Protein AF-A0A401UPY8-F1 (afdb_monomer)

Radius of gyration: 24.25 Å; Cα contacts (8 Å, |Δi|>4): 43; chains: 1; bounding box: 41×22×74 Å

Organism: NCBI:txid360422

Secondary structure (DSSP, 8-state):
-HHHHHHHHHHHHHHHH--HHHHHHHHTS-HHHHHHHHSSHHHHHHHHHHHHHHHHHHHHHHHHHHHHHHHHHHHHHHHHHHTTSS--

pLDDT: mean 92.25, std 11.99, range [42.41, 98.44]

Structure (mmCIF, N/CA/C/O backbone):
data_AF-A0A401UPY8-F1
#
_entry.id   AF-A0A401UPY8-F1
#
loop_
_atom_site.group_PDB
_atom_site.id
_atom_site.type_symbol
_atom_site.label_atom_id
_atom_site.label_alt_id
_atom_site.label_comp_id
_atom_site.label_asym_id
_atom_site.label_entity_id
_atom_site.label_seq_id
_atom_site.pdbx_PDB_ins_code
_atom_site.Cartn_x
_atom_site.Cartn_y
_atom_site.Cartn_z
_atom_site.occupancy
_atom_site.B_iso_or_equiv
_atom_site.auth_seq_id
_atom_site.auth_comp_id
_atom_site.auth_asym_id
_atom_site.auth_atom_id
_atom_site.pdbx_PDB_model_num
ATOM 1 N N . MET A 1 1 ? -5.950 -12.513 3.630 1.00 83.12 1 MET A N 1
ATOM 2 C CA . MET A 1 1 ? -4.748 -12.265 4.476 1.00 83.12 1 MET A CA 1
ATOM 3 C C . MET A 1 1 ? -4.702 -10.795 4.907 1.00 83.12 1 MET A C 1
ATOM 5 O O . MET A 1 1 ? -5.383 -9.987 4.288 1.00 83.12 1 MET A O 1
ATOM 9 N N . ILE A 1 2 ? -3.924 -10.435 5.944 1.00 95.38 2 ILE A N 1
ATOM 10 C CA . ILE A 1 2 ? -3.893 -9.074 6.540 1.00 95.38 2 ILE A CA 1
ATOM 11 C C . ILE A 1 2 ? -3.604 -7.981 5.511 1.00 95.38 2 ILE A C 1
ATOM 13 O O . ILE A 1 2 ? -4.289 -6.966 5.506 1.00 95.38 2 ILE A O 1
ATOM 17 N N . ILE A 1 3 ? -2.615 -8.205 4.643 1.00 97.19 3 ILE A N 1
ATOM 18 C CA . ILE A 1 3 ? -2.187 -7.249 3.611 1.00 97.19 3 ILE A CA 1
ATOM 19 C C . ILE A 1 3 ? -3.359 -6.884 2.700 1.00 97.19 3 ILE A C 1
ATOM 21 O O . ILE A 1 3 ? -3.680 -5.716 2.539 1.00 97.19 3 ILE A O 1
ATOM 25 N N . ASP A 1 4 ? -4.041 -7.892 2.173 1.00 97.69 4 ASP A N 1
ATOM 26 C CA . ASP A 1 4 ? -5.163 -7.748 1.248 1.00 97.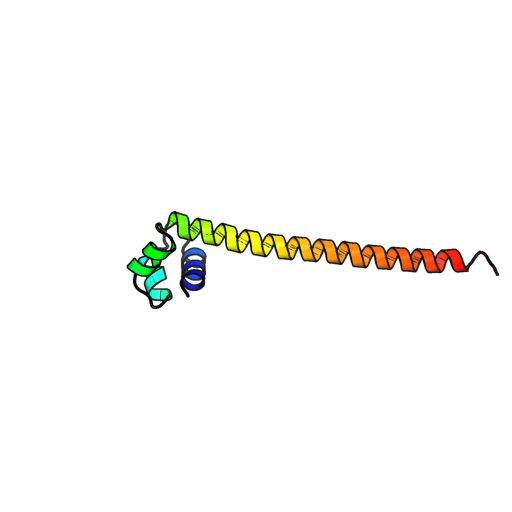69 4 ASP A CA 1
ATOM 27 C C . ASP A 1 4 ? -6.382 -7.055 1.897 1.00 97.69 4 ASP A C 1
ATOM 29 O O . ASP A 1 4 ? -6.960 -6.117 1.344 1.00 97.69 4 ASP A O 1
ATOM 33 N N . ALA A 1 5 ? -6.717 -7.429 3.138 1.00 97.88 5 ALA A N 1
ATOM 34 C CA . A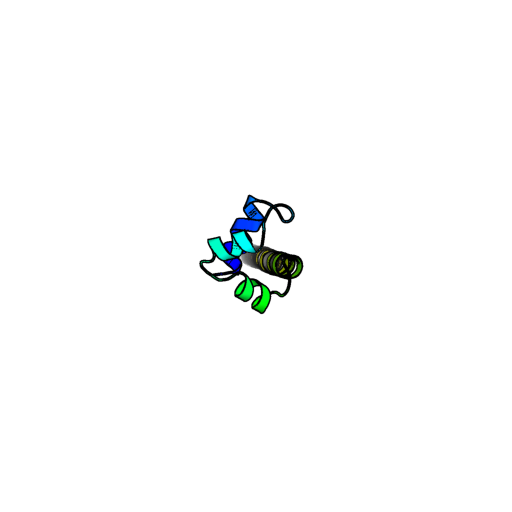LA A 1 5 ? -7.755 -6.751 3.917 1.00 97.88 5 ALA A CA 1
ATOM 35 C C . ALA A 1 5 ? -7.396 -5.284 4.208 1.00 97.88 5 ALA A C 1
ATOM 37 O O . ALA A 1 5 ? -8.246 -4.393 4.120 1.00 97.88 5 ALA A O 1
ATOM 38 N N . ALA A 1 6 ? -6.130 -5.018 4.529 1.00 98.12 6 ALA A N 1
ATOM 39 C CA . ALA A 1 6 ? -5.634 -3.681 4.801 1.00 98.12 6 ALA A CA 1
ATOM 40 C C . ALA A 1 6 ? -5.608 -2.813 3.537 1.00 98.12 6 ALA A C 1
ATOM 42 O O . ALA A 1 6 ? -6.076 -1.679 3.597 1.00 98.12 6 ALA A O 1
ATOM 43 N N . LEU A 1 7 ? -5.163 -3.345 2.394 1.00 97.75 7 LEU A N 1
ATOM 44 C CA . LEU A 1 7 ? -5.199 -2.662 1.097 1.00 97.75 7 LEU A CA 1
ATOM 45 C C . LEU A 1 7 ? -6.618 -2.240 0.732 1.00 97.75 7 LEU A C 1
ATOM 47 O O . LEU A 1 7 ? -6.843 -1.063 0.458 1.00 97.75 7 LEU A O 1
ATOM 51 N N . ARG A 1 8 ? -7.594 -3.155 0.813 1.00 97.12 8 ARG A N 1
ATOM 52 C CA . ARG A 1 8 ? -9.002 -2.817 0.552 1.00 97.12 8 ARG A CA 1
ATOM 53 C C . ARG A 1 8 ? -9.528 -1.754 1.508 1.00 97.12 8 ARG A C 1
ATOM 55 O O . ARG A 1 8 ? -10.134 -0.778 1.075 1.00 97.12 8 ARG A O 1
ATOM 62 N N . THR A 1 9 ? -9.277 -1.914 2.806 1.00 97.94 9 THR A N 1
ATOM 63 C CA . THR A 1 9 ? -9.815 -0.998 3.822 1.00 97.94 9 THR A CA 1
ATOM 64 C C . THR A 1 9 ? -9.204 0.399 3.704 1.00 97.94 9 THR A C 1
ATOM 66 O O . THR A 1 9 ? -9.933 1.391 3.757 1.00 97.94 9 THR A O 1
ATOM 69 N N . PHE A 1 10 ? -7.882 0.497 3.537 1.00 98.06 10 PHE A N 1
ATOM 70 C CA . PHE A 1 10 ? -7.196 1.774 3.349 1.00 98.06 10 PHE A CA 1
ATOM 71 C C . PHE A 1 10 ? -7.500 2.403 1.992 1.00 98.06 10 PHE A C 1
ATOM 73 O O . PHE A 1 10 ? -7.681 3.615 1.942 1.00 98.06 10 PHE A O 1
ATOM 80 N N . GLY A 1 11 ? -7.593 1.611 0.922 1.00 96.75 11 GLY A N 1
ATOM 81 C CA . GLY A 1 11 ? -7.934 2.096 -0.414 1.00 96.75 11 GLY A CA 1
ATOM 82 C C . GLY A 1 11 ? -9.346 2.676 -0.484 1.00 96.75 11 GLY A C 1
ATOM 83 O O . GLY A 1 11 ? -9.538 3.747 -1.047 1.00 96.75 11 GLY A O 1
ATOM 84 N N . ALA A 1 12 ? -10.323 2.028 0.159 1.00 97.06 12 ALA A N 1
ATOM 85 C CA . ALA A 1 12 ? -11.708 2.496 0.160 1.00 97.06 12 ALA A CA 1
ATOM 86 C C . ALA A 1 12 ? -11.944 3.707 1.081 1.00 97.06 12 ALA A C 1
ATOM 88 O O . ALA A 1 12 ? -12.728 4.594 0.755 1.00 97.06 12 ALA A O 1
ATOM 89 N N . ASN A 1 13 ? -11.282 3.753 2.243 1.00 95.94 13 ASN A N 1
ATOM 90 C CA . ASN A 1 13 ? -11.618 4.716 3.301 1.00 95.94 13 ASN A CA 1
ATOM 91 C C . ASN A 1 13 ? -10.541 5.790 3.540 1.00 95.94 13 ASN A C 1
ATOM 93 O O . ASN A 1 13 ? -10.774 6.768 4.257 1.00 95.94 13 ASN A O 1
ATOM 97 N N . GLY A 1 14 ? -9.347 5.617 2.975 1.00 95.56 14 GLY A N 1
ATOM 98 C CA . GLY A 1 14 ? -8.165 6.413 3.285 1.00 95.56 14 GLY A CA 1
ATOM 99 C C . GLY A 1 14 ? -7.598 6.141 4.685 1.00 95.56 14 GLY A C 1
ATOM 100 O O . GLY A 1 14 ? -8.235 5.544 5.560 1.00 95.56 14 GLY A O 1
ATOM 101 N N . TYR A 1 15 ? -6.379 6.633 4.934 1.00 97.25 15 TYR A N 1
ATOM 102 C CA . TYR A 1 15 ? -5.668 6.392 6.195 1.00 97.25 15 TYR A CA 1
ATOM 103 C C . TYR A 1 15 ? -6.444 6.860 7.428 1.00 97.25 15 TYR A C 1
ATOM 105 O O . TYR A 1 15 ? -6.465 6.158 8.433 1.00 97.25 15 TYR A O 1
ATOM 113 N N . LYS A 1 16 ? -7.084 8.036 7.393 1.00 97.44 16 LYS A N 1
ATOM 114 C CA . LYS A 1 16 ? -7.746 8.599 8.582 1.00 97.44 16 LYS A CA 1
ATOM 115 C C . LYS A 1 16 ? -8.948 7.761 9.032 1.00 97.44 16 LYS A C 1
ATOM 117 O O . LYS A 1 16 ? -9.042 7.482 10.223 1.00 97.44 16 LYS A O 1
ATOM 122 N N . LYS A 1 17 ? -9.811 7.333 8.101 1.00 97.44 17 LYS A N 1
ATOM 123 C CA . LYS A 1 17 ? -11.082 6.660 8.424 1.00 97.44 17 LYS A CA 1
ATOM 124 C C . LYS A 1 17 ? -10.958 5.146 8.611 1.00 97.44 17 LYS A C 1
ATOM 126 O O . LYS A 1 17 ? -11.713 4.595 9.397 1.00 97.44 17 LYS A O 1
ATOM 131 N N . ALA A 1 18 ? -10.008 4.481 7.953 1.00 97.31 18 ALA A N 1
ATOM 132 C CA . ALA A 1 18 ? -9.783 3.046 8.152 1.00 97.31 18 ALA A CA 1
ATOM 133 C C . ALA A 1 18 ? -9.377 2.736 9.603 1.00 97.31 18 ALA A C 1
ATOM 135 O O . ALA A 1 18 ? -8.543 3.446 10.164 1.00 97.31 18 ALA A O 1
ATOM 136 N N . SER A 1 19 ? -9.869 1.662 10.220 1.00 97.56 19 SER A N 1
ATOM 137 C CA . SER A 1 19 ? -9.382 1.221 11.533 1.00 97.56 19 SER A CA 1
ATOM 138 C C . SER A 1 19 ? -8.723 -0.158 11.474 1.00 97.56 19 SER A C 1
ATOM 140 O O . SER A 1 19 ? -9.023 -0.980 10.615 1.00 97.56 19 SER A O 1
ATOM 142 N N . ILE A 1 20 ? -7.832 -0.446 12.432 1.00 98.00 20 ILE A N 1
ATOM 143 C CA . ILE A 1 20 ? -7.281 -1.804 12.601 1.00 98.00 20 ILE A CA 1
ATOM 144 C C . ILE A 1 20 ? -8.395 -2.820 12.900 1.00 98.00 20 ILE A C 1
ATOM 146 O O . ILE A 1 20 ? -8.249 -3.996 12.587 1.00 98.00 20 ILE A O 1
ATOM 150 N N . SER A 1 21 ? -9.509 -2.370 13.487 1.00 97.88 21 SER A N 1
ATOM 151 C CA . SER A 1 21 ? -10.666 -3.227 13.741 1.00 97.88 21 SER A CA 1
ATOM 152 C C . SER A 1 21 ? -11.317 -3.673 12.436 1.00 97.88 21 SER A C 1
ATOM 154 O O . SER A 1 21 ? -11.522 -4.866 12.245 1.00 97.88 21 SER A O 1
ATOM 156 N N . ASP A 1 22 ? -11.560 -2.737 11.516 1.00 96.94 22 ASP A N 1
ATOM 157 C CA . ASP A 1 22 ? -12.173 -3.035 10.215 1.00 96.94 22 ASP A CA 1
ATOM 158 C C . ASP A 1 22 ? -11.285 -3.977 9.400 1.00 96.94 22 ASP A C 1
ATOM 160 O O . ASP A 1 22 ? -11.769 -4.939 8.813 1.00 96.94 22 ASP A O 1
ATOM 164 N N . ILE A 1 23 ? -9.966 -3.755 9.441 1.00 98.12 23 ILE A N 1
ATOM 165 C CA . ILE A 1 23 ? -8.974 -4.616 8.784 1.00 98.12 23 ILE A CA 1
ATOM 166 C C . ILE A 1 23 ? -9.002 -6.033 9.365 1.00 98.12 23 ILE A C 1
ATOM 168 O O . ILE A 1 23 ? -8.935 -7.006 8.617 1.00 98.12 23 ILE A O 1
ATOM 172 N N . ALA A 1 24 ? -9.094 -6.161 10.690 1.00 97.75 24 ALA A N 1
ATOM 173 C CA . ALA A 1 24 ? -9.143 -7.458 11.350 1.00 97.75 24 ALA A CA 1
ATOM 174 C C . ALA A 1 24 ? -10.419 -8.229 10.972 1.00 97.75 24 ALA A C 1
ATOM 176 O O . ALA A 1 24 ? -10.336 -9.397 10.593 1.00 97.75 24 ALA A O 1
ATOM 177 N N . VAL A 1 25 ? -11.573 -7.548 10.977 1.00 97.31 25 VAL A N 1
ATOM 178 C CA . VAL A 1 25 ? -12.864 -8.107 10.544 1.00 97.31 25 VAL A CA 1
ATOM 179 C C . VAL A 1 25 ? -12.806 -8.537 9.077 1.00 97.31 25 VAL A C 1
ATOM 181 O O . VAL A 1 25 ? -13.098 -9.689 8.769 1.00 97.31 25 VAL A O 1
ATOM 184 N N . ALA A 1 26 ? -12.351 -7.659 8.180 1.00 96.38 26 ALA A N 1
ATOM 185 C CA . ALA A 1 26 ? -12.216 -7.959 6.754 1.00 96.38 26 ALA A CA 1
ATOM 186 C C . ALA A 1 26 ? -11.206 -9.086 6.468 1.00 96.38 26 ALA A C 1
ATOM 188 O O . ALA A 1 26 ? -11.301 -9.770 5.451 1.00 96.38 26 ALA A O 1
ATOM 189 N N . GLY A 1 27 ? -10.221 -9.267 7.349 1.00 96.00 27 GLY A N 1
ATOM 190 C CA . GLY A 1 27 ? -9.212 -10.316 7.259 1.00 96.00 27 GLY A CA 1
ATOM 191 C C . GLY A 1 27 ? -9.600 -11.637 7.922 1.00 96.00 27 GLY A C 1
ATOM 192 O O . GLY A 1 27 ? -8.838 -12.591 7.776 1.00 96.00 27 GLY A O 1
ATOM 193 N N . GLY A 1 28 ? -10.724 -11.700 8.647 1.00 97.06 28 GLY A N 1
ATOM 194 C CA . GLY A 1 28 ? -11.132 -12.882 9.413 1.00 97.06 28 GLY A CA 1
ATOM 195 C C . GLY A 1 28 ? -10.172 -13.231 10.556 1.00 97.06 28 GLY A C 1
ATOM 196 O O . GLY A 1 28 ? -9.965 -14.405 10.850 1.00 97.06 28 GLY A O 1
ATOM 197 N N . ILE A 1 29 ? -9.541 -12.229 11.175 1.00 96.31 29 ILE A N 1
ATOM 198 C CA . ILE A 1 29 ? -8.529 -12.412 12.225 1.00 96.31 29 ILE A CA 1
ATOM 199 C C . ILE A 1 29 ? -8.791 -11.505 13.431 1.00 96.31 29 ILE A C 1
ATOM 201 O O . ILE A 1 29 ? -9.607 -10.587 13.387 1.00 96.31 29 ILE A O 1
ATOM 205 N N . SER A 1 30 ? -8.051 -11.718 14.520 1.00 97.69 30 SER A N 1
ATOM 206 C CA . SER A 1 30 ? -8.131 -10.839 15.685 1.00 97.69 30 SER A CA 1
ATOM 207 C C . SER A 1 30 ? -7.341 -9.539 15.491 1.00 97.69 30 SER A C 1
ATOM 209 O O . SER A 1 30 ? -6.304 -9.487 14.825 1.00 97.69 30 SER A O 1
ATOM 211 N N . LYS A 1 31 ? -7.791 -8.475 16.166 1.00 96.94 31 LYS A N 1
ATOM 212 C CA . LYS A 1 31 ? -7.075 -7.190 16.240 1.00 96.94 31 LYS A CA 1
ATOM 213 C C . LYS A 1 31 ? -5.655 -7.355 16.800 1.00 96.94 31 LYS A C 1
ATOM 215 O O . LYS A 1 31 ? -4.733 -6.676 16.354 1.00 96.94 31 LYS A O 1
ATOM 220 N N . ALA A 1 32 ? -5.487 -8.273 17.756 1.00 97.56 32 ALA A N 1
ATOM 221 C CA . ALA A 1 32 ? -4.200 -8.592 18.367 1.00 97.56 32 ALA A CA 1
ATOM 222 C C . ALA A 1 32 ? -3.204 -9.152 17.342 1.00 97.56 32 ALA A C 1
ATOM 224 O O . ALA A 1 32 ? -2.049 -8.744 17.357 1.00 97.56 32 ALA A O 1
ATOM 225 N N . MET A 1 33 ? -3.652 -9.993 16.401 1.00 97.31 33 MET A N 1
ATOM 226 C CA . MET A 1 33 ? -2.784 -10.502 15.333 1.00 97.31 33 MET A CA 1
ATOM 227 C C . MET A 1 33 ? -2.290 -9.380 14.413 1.00 97.31 33 MET A C 1
ATOM 229 O O . MET A 1 33 ? -1.116 -9.360 14.060 1.00 97.31 33 MET A O 1
ATOM 233 N N . VAL A 1 34 ? -3.135 -8.399 14.067 1.00 97.50 34 VAL A N 1
ATOM 234 C CA . VAL A 1 34 ? -2.688 -7.251 13.251 1.00 97.50 34 VAL A CA 1
ATOM 235 C C . VAL A 1 34 ? -1.587 -6.463 13.963 1.00 97.50 34 VAL A C 1
ATOM 237 O O . VAL A 1 34 ? -0.578 -6.113 13.351 1.00 97.50 34 VAL A O 1
ATOM 240 N N . PHE A 1 35 ? -1.757 -6.206 15.263 1.00 97.69 35 PHE A N 1
ATOM 241 C CA . PHE A 1 35 ? -0.738 -5.526 16.061 1.00 97.69 35 PHE A CA 1
ATOM 242 C C . PHE A 1 35 ? 0.515 -6.373 16.276 1.00 97.69 35 PHE A C 1
ATOM 244 O O . PHE A 1 35 ? 1.606 -5.818 16.275 1.00 97.69 35 PHE A O 1
ATOM 251 N N . HIS A 1 36 ? 0.383 -7.692 16.403 1.00 97.31 36 HIS A N 1
ATOM 252 C CA . HIS A 1 36 ? 1.524 -8.593 16.518 1.00 97.31 36 HIS A CA 1
ATOM 253 C C . HIS A 1 36 ? 2.442 -8.509 15.290 1.00 97.31 36 HIS A C 1
ATOM 255 O O . HIS A 1 36 ? 3.654 -8.421 15.446 1.00 97.31 36 HIS A O 1
ATOM 261 N N . TYR A 1 37 ? 1.874 -8.462 14.079 1.00 96.88 37 TYR A N 1
ATOM 262 C CA . TYR A 1 37 ? 2.672 -8.390 12.850 1.00 96.88 37 TYR A CA 1
ATOM 263 C C . TYR A 1 37 ? 3.197 -6.991 12.521 1.00 96.88 37 TYR A C 1
ATOM 265 O O . TYR A 1 37 ? 4.312 -6.862 12.027 1.00 96.88 37 TYR A O 1
ATOM 273 N N . PHE A 1 38 ? 2.399 -5.944 12.749 1.00 97.38 38 PHE A N 1
ATOM 274 C CA . PHE A 1 38 ? 2.719 -4.607 12.234 1.00 97.38 38 PHE A CA 1
ATOM 275 C C . PHE A 1 38 ? 2.949 -3.554 13.319 1.00 97.38 38 PHE A C 1
ATOM 277 O O . PHE A 1 38 ? 3.401 -2.454 13.013 1.00 97.38 38 PHE A O 1
ATOM 284 N N . GLY A 1 39 ? 2.629 -3.839 14.581 1.00 97.56 39 GLY A N 1
ATOM 285 C CA . GLY A 1 39 ? 2.831 -2.949 15.729 1.00 97.56 39 GLY A CA 1
ATOM 286 C C . GLY A 1 39 ? 1.881 -1.750 15.787 1.00 97.56 39 GLY A C 1
ATOM 287 O O . GLY A 1 39 ? 1.256 -1.499 16.812 1.00 97.56 39 GLY A O 1
ATOM 288 N N . THR A 1 40 ? 1.724 -0.998 14.694 1.00 98.19 40 THR A N 1
ATOM 289 C CA . THR A 1 40 ? 0.849 0.181 14.629 1.00 98.19 40 THR A CA 1
ATOM 290 C C . THR A 1 40 ? 0.118 0.284 13.291 1.00 98.19 40 THR A C 1
ATOM 292 O O . THR A 1 40 ? 0.577 -0.208 12.262 1.00 98.19 40 THR A O 1
ATOM 295 N N . LYS A 1 41 ? -1.002 1.020 13.275 1.00 97.81 41 LYS A N 1
ATOM 296 C CA . LYS A 1 41 ? -1.720 1.376 12.038 1.00 97.81 41 LYS A CA 1
ATOM 297 C C . LYS A 1 41 ? -0.833 2.119 11.037 1.00 97.81 41 LYS A C 1
ATOM 299 O O . LYS A 1 41 ? -0.930 1.869 9.840 1.00 97.81 41 LYS A O 1
ATOM 304 N N . LYS A 1 42 ? 0.034 3.013 11.529 1.00 98.44 42 LYS A N 1
ATOM 305 C CA . LYS A 1 42 ? 0.986 3.764 10.700 1.00 98.44 42 LYS A CA 1
ATOM 306 C C . LYS A 1 42 ? 2.003 2.831 10.048 1.00 98.44 42 LYS A C 1
ATOM 308 O O . LYS A 1 42 ? 2.237 2.951 8.854 1.00 98.44 42 LYS A O 1
ATOM 313 N N . ALA A 1 43 ? 2.575 1.906 10.814 1.00 98.38 43 ALA A N 1
ATOM 314 C CA . ALA A 1 43 ? 3.553 0.950 10.308 1.00 98.38 43 ALA A CA 1
ATOM 315 C C . ALA A 1 43 ? 2.944 0.011 9.258 1.00 98.38 43 ALA A C 1
ATOM 317 O O . ALA A 1 43 ? 3.529 -0.145 8.192 1.00 98.38 43 ALA A O 1
ATOM 318 N N . LEU A 1 44 ? 1.734 -0.514 9.494 1.00 98.31 44 LEU A N 1
ATOM 319 C CA . LEU A 1 44 ? 0.999 -1.274 8.477 1.00 98.31 44 LEU A CA 1
ATOM 320 C C . LEU A 1 44 ? 0.770 -0.441 7.208 1.00 98.31 44 LEU A C 1
ATOM 322 O O . LEU A 1 44 ? 1.026 -0.913 6.108 1.00 98.31 44 LEU A O 1
ATOM 326 N N . TYR A 1 45 ? 0.324 0.808 7.344 1.00 98.31 45 TYR A N 1
ATOM 327 C CA . TYR A 1 45 ? 0.085 1.671 6.187 1.00 98.31 45 TYR A CA 1
ATOM 328 C C . TYR A 1 45 ? 1.365 1.948 5.385 1.00 98.31 45 TYR A C 1
ATOM 330 O O . TYR A 1 45 ? 1.367 1.798 4.168 1.00 98.31 45 TYR A O 1
ATOM 338 N N . LEU A 1 46 ? 2.467 2.299 6.055 1.00 98.19 46 LEU A N 1
ATOM 339 C CA . LEU A 1 46 ? 3.759 2.537 5.401 1.00 98.19 46 LEU A CA 1
ATOM 340 C C . LEU A 1 46 ? 4.307 1.275 4.731 1.00 98.19 46 LEU A C 1
ATOM 342 O O . LEU A 1 46 ? 4.841 1.358 3.630 1.00 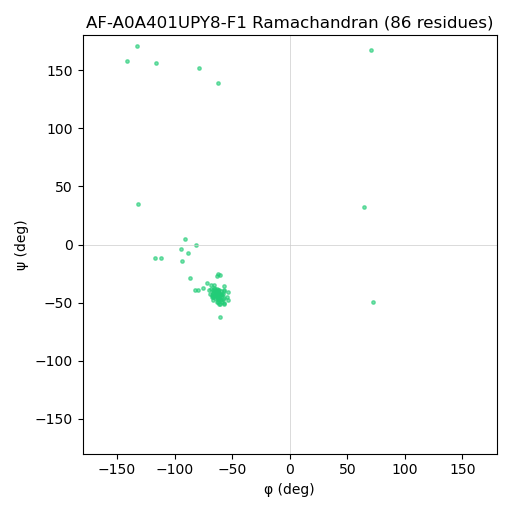98.19 46 LEU A O 1
ATOM 346 N N . TYR A 1 47 ? 4.127 0.111 5.360 1.00 98.06 47 TYR A N 1
ATOM 347 C CA . TYR A 1 47 ? 4.465 -1.171 4.751 1.00 98.06 47 TYR A CA 1
ATOM 348 C C . TYR A 1 47 ? 3.731 -1.365 3.418 1.00 98.06 47 TYR A C 1
ATOM 350 O O . TYR A 1 47 ? 4.359 -1.710 2.422 1.00 98.06 47 TYR A O 1
ATOM 358 N N . LEU A 1 48 ? 2.425 -1.078 3.369 1.00 97.75 48 LEU A N 1
ATOM 359 C CA . LEU A 1 48 ? 1.642 -1.194 2.136 1.00 97.75 48 LEU A CA 1
ATOM 360 C C . LEU A 1 48 ? 2.066 -0.187 1.066 1.00 97.75 48 LEU A C 1
ATOM 362 O O . LEU A 1 48 ? 2.114 -0.553 -0.104 1.00 97.75 48 LEU A O 1
ATOM 366 N N . ILE A 1 49 ? 2.392 1.052 1.448 1.00 97.25 49 ILE A N 1
ATOM 367 C CA . ILE A 1 49 ? 2.905 2.061 0.509 1.00 97.25 49 ILE A CA 1
ATOM 368 C C . ILE A 1 49 ? 4.218 1.588 -0.117 1.00 97.25 49 ILE A C 1
ATOM 370 O O . ILE A 1 49 ?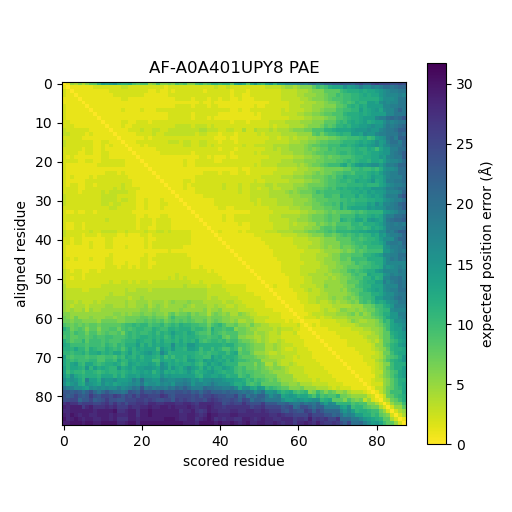 4.357 1.643 -1.335 1.00 97.25 49 ILE A O 1
ATOM 374 N N . ASN A 1 50 ? 5.144 1.066 0.688 1.00 97.38 50 ASN A N 1
ATOM 375 C CA . ASN A 1 50 ? 6.410 0.538 0.182 1.00 97.38 50 ASN A CA 1
ATOM 376 C C . ASN A 1 50 ? 6.201 -0.694 -0.705 1.00 97.38 50 ASN A C 1
ATOM 378 O O . ASN A 1 50 ? 6.836 -0.805 -1.748 1.00 97.38 50 ASN A O 1
ATOM 382 N N . LEU A 1 51 ? 5.294 -1.595 -0.319 1.00 95.88 51 LEU A N 1
ATOM 383 C CA . LEU A 1 51 ? 4.959 -2.779 -1.105 1.00 95.88 51 LEU A CA 1
ATOM 384 C C . LEU A 1 51 ? 4.381 -2.400 -2.477 1.00 95.88 51 LEU A C 1
ATOM 386 O O . LEU A 1 51 ? 4.868 -2.872 -3.501 1.00 95.88 51 LEU A O 1
ATOM 390 N N . CYS A 1 52 ? 3.369 -1.529 -2.503 1.00 95.38 52 CYS A N 1
ATOM 391 C CA . CYS A 1 52 ? 2.716 -1.114 -3.746 1.00 95.38 52 CYS A CA 1
ATOM 392 C C . CYS A 1 52 ? 3.654 -0.279 -4.616 1.00 95.38 52 CYS A C 1
ATOM 394 O O . CYS A 1 52 ? 3.725 -0.503 -5.818 1.00 95.38 52 CYS A O 1
ATOM 396 N N . GLY A 1 53 ? 4.393 0.654 -4.007 1.00 94.69 53 GLY A N 1
ATOM 397 C CA . GLY A 1 53 ? 5.359 1.491 -4.711 1.00 94.69 53 GLY A CA 1
ATOM 398 C C . GLY A 1 53 ? 6.503 0.675 -5.304 1.00 94.69 53 GLY A C 1
ATOM 399 O O . GLY A 1 53 ? 6.861 0.889 -6.453 1.00 94.69 53 GLY A O 1
ATOM 400 N N . GLY A 1 54 ? 7.042 -0.292 -4.557 1.00 95.38 54 GLY A N 1
ATOM 401 C CA . GLY A 1 54 ? 8.107 -1.169 -5.043 1.00 95.38 54 GLY A CA 1
ATOM 402 C C . GLY A 1 54 ? 7.658 -2.076 -6.185 1.00 95.38 54 GLY A C 1
ATOM 403 O O . GLY A 1 54 ? 8.406 -2.240 -7.141 1.00 95.38 54 GLY A O 1
ATOM 404 N N . THR A 1 55 ? 6.433 -2.607 -6.104 1.00 94.31 55 THR A N 1
ATOM 405 C CA . THR A 1 55 ? 5.807 -3.373 -7.196 1.00 94.31 55 THR A CA 1
ATOM 406 C C . THR A 1 55 ? 5.696 -2.471 -8.425 1.00 94.31 55 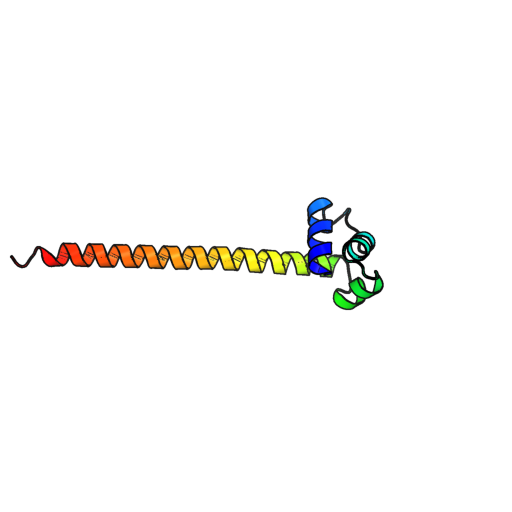THR A C 1
ATOM 408 O O . THR A 1 55 ? 6.456 -2.647 -9.365 1.00 94.31 55 THR A O 1
ATOM 411 N N . MET A 1 56 ? 4.941 -1.370 -8.335 1.00 93.12 56 MET A N 1
ATOM 412 C CA . MET A 1 56 ? 4.719 -0.445 -9.455 1.00 93.12 56 MET A CA 1
ATOM 413 C C . MET A 1 56 ? 6.015 0.070 -10.104 1.00 93.12 56 MET A C 1
ATOM 415 O O . MET A 1 56 ? 6.096 0.162 -11.326 1.00 93.12 56 MET A O 1
ATOM 419 N N . MET A 1 57 ? 7.041 0.391 -9.310 1.00 93.75 57 MET A N 1
ATOM 420 C CA . MET A 1 57 ? 8.349 0.797 -9.835 1.00 93.75 57 MET A CA 1
ATOM 421 C C . MET A 1 57 ? 9.051 -0.325 -10.599 1.00 93.75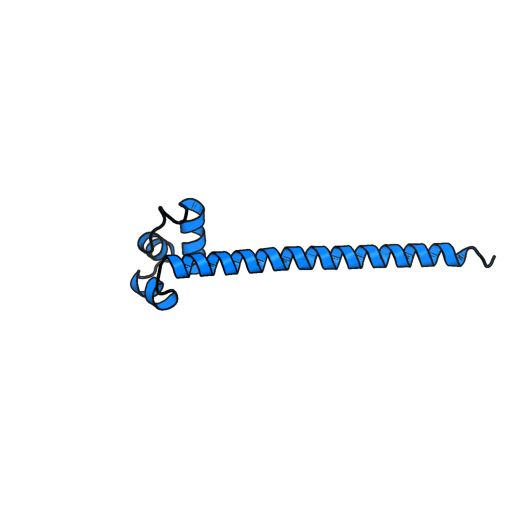 57 MET A C 1
ATOM 423 O O . MET A 1 57 ? 9.693 -0.059 -11.611 1.00 93.75 57 MET A O 1
ATOM 427 N N . LYS A 1 58 ? 8.936 -1.569 -10.129 1.00 94.25 58 LYS A N 1
ATOM 428 C CA . LYS A 1 58 ? 9.497 -2.735 -10.804 1.00 94.25 58 LYS A CA 1
ATOM 429 C C . LYS A 1 58 ? 8.847 -2.935 -12.172 1.00 94.25 58 LYS A C 1
ATOM 431 O O . LYS A 1 58 ? 9.576 -3.031 -13.150 1.00 94.25 58 LYS A O 1
ATOM 436 N N . GLU A 1 59 ? 7.517 -2.919 -12.259 1.00 92.50 59 GLU A N 1
ATOM 437 C CA . GLU A 1 59 ? 6.851 -3.091 -13.558 1.00 92.50 59 GLU A CA 1
ATOM 438 C C . GLU A 1 59 ? 7.133 -1.928 -14.519 1.00 92.50 59 GLU A C 1
ATOM 440 O O . GLU A 1 59 ? 7.259 -2.134 -15.724 1.00 92.50 59 GLU A O 1
ATOM 445 N N . VAL A 1 60 ? 7.265 -0.696 -14.013 1.00 92.50 60 VAL A N 1
ATOM 446 C CA . VAL A 1 60 ? 7.681 0.444 -14.845 1.00 92.50 60 VAL A CA 1
ATOM 447 C C . VAL A 1 60 ? 9.085 0.220 -15.408 1.00 92.50 60 VAL A C 1
ATOM 449 O O . VAL A 1 60 ? 9.277 0.393 -16.609 1.00 92.50 60 VAL A O 1
ATOM 452 N N . ASN A 1 61 ? 10.043 -0.188 -14.573 1.00 93.62 61 ASN A N 1
ATOM 453 C CA . ASN A 1 61 ? 11.416 -0.436 -15.012 1.00 93.62 61 ASN A CA 1
ATOM 454 C C . ASN A 1 61 ? 11.492 -1.568 -16.046 1.00 93.62 61 ASN A C 1
ATOM 456 O O . ASN A 1 61 ? 12.103 -1.381 -17.091 1.00 93.62 61 ASN A O 1
ATOM 460 N N . GLU A 1 62 ? 10.809 -2.690 -15.805 1.00 93.31 62 GLU A N 1
ATOM 461 C CA . GLU A 1 62 ? 10.780 -3.823 -16.743 1.00 93.31 62 GLU A CA 1
ATOM 462 C C . GLU A 1 62 ? 10.210 -3.416 -18.111 1.00 93.31 62 GLU A C 1
ATOM 464 O O . GLU A 1 62 ? 10.746 -3.796 -19.148 1.00 93.31 62 GLU A O 1
ATOM 469 N N . ASN A 1 63 ? 9.166 -2.582 -18.138 1.00 93.62 63 ASN A N 1
ATOM 470 C CA . ASN A 1 63 ? 8.618 -2.074 -19.397 1.00 93.62 63 ASN A CA 1
ATOM 471 C C . ASN A 1 63 ? 9.599 -1.159 -20.149 1.00 93.62 63 ASN A C 1
ATOM 473 O O . ASN A 1 63 ? 9.639 -1.193 -21.378 1.00 93.62 63 ASN A O 1
ATOM 477 N N . PHE A 1 64 ? 10.373 -0.336 -19.435 1.00 93.19 64 PHE A N 1
ATOM 478 C CA . PHE A 1 64 ? 11.404 0.499 -20.055 1.00 93.19 64 PHE A CA 1
ATOM 479 C C . PHE A 1 64 ? 12.546 -0.336 -20.633 1.00 93.19 64 PHE A C 1
ATOM 481 O O . PHE A 1 64 ? 12.968 -0.071 -21.758 1.00 93.19 64 PHE A O 1
ATOM 488 N N . ASP A 1 65 ? 13.017 -1.341 -19.895 1.00 94.50 65 ASP A N 1
ATOM 489 C CA . ASP A 1 65 ? 14.094 -2.225 -20.347 1.00 94.50 65 ASP A CA 1
ATOM 490 C C . ASP A 1 65 ? 13.683 -2.981 -21.619 1.00 94.50 65 ASP A C 1
ATOM 492 O O . ASP A 1 65 ? 14.416 -2.956 -22.610 1.00 94.50 65 ASP A O 1
ATOM 496 N N . ASN A 1 66 ? 12.465 -3.533 -21.643 1.00 94.12 66 ASN A N 1
ATO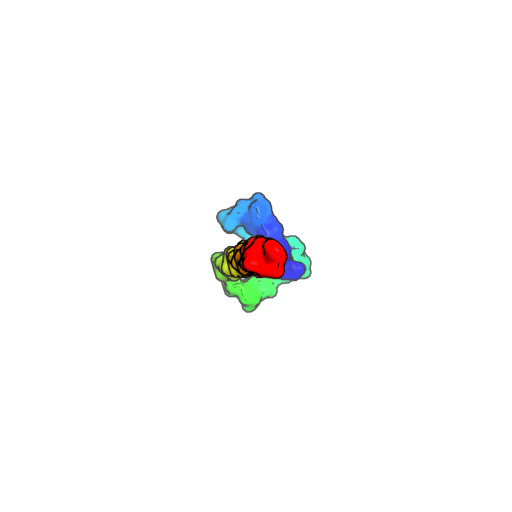M 497 C CA . ASN A 1 66 ? 11.914 -4.204 -22.825 1.00 94.12 66 ASN A CA 1
ATOM 498 C C . ASN A 1 66 ? 11.820 -3.256 -24.032 1.00 94.12 66 ASN A C 1
ATOM 500 O O . ASN A 1 66 ? 12.211 -3.614 -25.139 1.00 94.12 66 ASN A O 1
ATOM 504 N N . MET A 1 67 ? 11.356 -2.017 -23.826 1.00 94.81 67 MET A N 1
ATOM 505 C CA . MET A 1 67 ? 11.276 -1.020 -24.900 1.00 94.81 67 MET A CA 1
ATOM 506 C C . MET A 1 67 ? 12.657 -0.694 -25.490 1.00 94.81 67 MET A C 1
ATOM 508 O O . MET A 1 67 ? 12.788 -0.501 -26.700 1.00 94.81 67 MET A O 1
ATOM 512 N N . ILE A 1 68 ? 13.690 -0.602 -24.648 1.00 95.62 68 ILE A N 1
ATOM 513 C CA . ILE A 1 68 ? 15.063 -0.348 -25.102 1.00 95.62 68 ILE A CA 1
ATOM 514 C C . ILE A 1 68 ? 15.585 -1.535 -25.919 1.00 95.62 68 ILE A C 1
ATOM 516 O O . ILE A 1 68 ? 16.229 -1.323 -26.947 1.00 95.62 68 ILE A O 1
ATOM 520 N N . GLU A 1 69 ? 15.309 -2.764 -25.487 1.00 96.06 69 GLU A N 1
ATOM 521 C CA . GLU A 1 69 ? 15.699 -3.979 -26.206 1.00 96.06 69 GLU A CA 1
ATOM 522 C C . GLU A 1 69 ? 15.039 -4.050 -27.591 1.00 96.06 69 GLU A C 1
ATOM 524 O O . GLU A 1 69 ? 15.749 -4.140 -28.593 1.00 96.06 69 GLU A O 1
ATOM 529 N N . GLU A 1 70 ? 13.719 -3.851 -27.675 1.00 94.94 70 GLU A N 1
ATOM 530 C CA . GLU A 1 70 ? 12.973 -3.804 -28.944 1.00 94.94 70 GLU A CA 1
ATOM 531 C C . GLU A 1 70 ? 13.511 -2.726 -29.899 1.00 94.94 70 GLU A C 1
ATOM 533 O O . GLU A 1 70 ? 13.628 -2.930 -31.114 1.00 94.94 70 GLU A O 1
ATOM 538 N N . PHE A 1 71 ? 13.870 -1.559 -29.358 1.00 96.62 71 PHE A N 1
ATOM 539 C CA . PHE A 1 71 ? 14.453 -0.484 -30.152 1.00 96.62 71 PHE A CA 1
ATOM 540 C C . PHE A 1 71 ? 15.839 -0.856 -30.693 1.00 96.62 71 PHE A C 1
ATOM 542 O O . PHE A 1 71 ? 16.135 -0.594 -31.863 1.00 96.62 71 PHE A O 1
ATOM 549 N N . ASN A 1 72 ? 16.682 -1.490 -29.874 1.00 95.44 72 ASN A N 1
ATOM 550 C CA . ASN A 1 72 ? 18.006 -1.947 -30.294 1.00 95.44 72 ASN A CA 1
ATOM 551 C C . ASN A 1 72 ? 17.914 -3.015 -31.391 1.00 95.44 72 ASN A C 1
ATOM 553 O O . ASN A 1 72 ? 18.620 -2.910 -32.396 1.00 95.44 72 ASN A O 1
ATOM 557 N N . GLU A 1 73 ? 16.997 -3.975 -31.259 1.00 95.38 73 GLU A N 1
ATOM 558 C CA . GLU A 1 73 ? 16.733 -4.975 -32.299 1.00 95.38 73 GLU A CA 1
ATOM 559 C C . GLU A 1 73 ? 16.311 -4.319 -33.622 1.00 95.38 73 GLU A C 1
ATOM 561 O O . GLU A 1 73 ? 16.823 -4.665 -34.692 1.00 95.38 73 GLU A O 1
ATOM 566 N N . CYS A 1 74 ? 15.434 -3.310 -33.567 1.00 94.31 74 CYS A N 1
ATOM 567 C CA . CYS A 1 74 ? 15.042 -2.547 -34.751 1.00 94.31 74 CYS A CA 1
ATOM 568 C C . CYS A 1 74 ? 16.232 -1.840 -35.413 1.00 94.31 74 CYS A C 1
ATOM 570 O O . CYS A 1 74 ? 16.359 -1.862 -36.641 1.00 94.31 74 CYS A O 1
ATOM 572 N N . LEU A 1 75 ? 17.119 -1.226 -34.624 1.00 93.50 75 LEU A N 1
ATO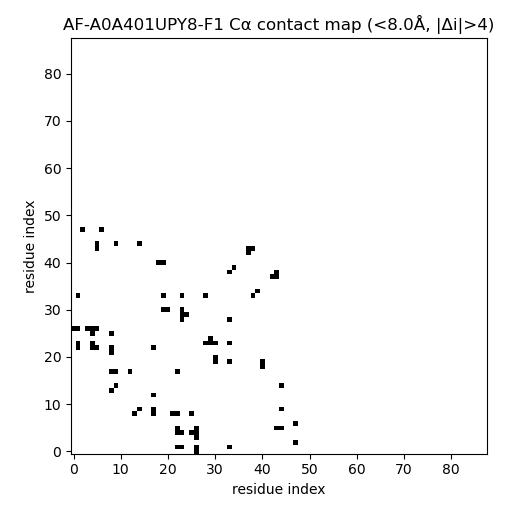M 573 C CA . LEU A 1 75 ? 18.325 -0.585 -35.149 1.00 93.50 75 LEU A CA 1
ATOM 574 C C . LEU A 1 75 ? 19.258 -1.589 -35.825 1.00 93.50 75 LEU A C 1
ATOM 576 O O . LEU A 1 75 ? 19.821 -1.281 -36.877 1.00 93.50 75 LEU A O 1
ATOM 580 N N . ASP A 1 76 ? 19.425 -2.776 -35.251 1.00 94.06 76 ASP A N 1
ATOM 581 C CA . ASP A 1 76 ? 20.287 -3.808 -35.822 1.00 94.06 76 ASP A CA 1
ATOM 582 C C . ASP A 1 76 ? 19.721 -4.362 -37.132 1.00 94.06 76 ASP A C 1
ATOM 584 O O . ASP A 1 76 ? 20.465 -4.514 -38.107 1.00 94.06 76 ASP A O 1
ATOM 588 N N . MET A 1 77 ? 18.399 -4.537 -37.223 1.00 91.56 77 MET A N 1
ATOM 589 C CA . MET A 1 77 ? 17.735 -4.853 -38.490 1.00 91.56 77 MET A CA 1
ATOM 590 C C . MET A 1 77 ? 17.973 -3.766 -39.545 1.00 91.56 77 MET A C 1
ATOM 592 O O . MET A 1 77 ? 18.362 -4.087 -40.671 1.00 91.56 77 MET A O 1
ATOM 596 N N . LEU A 1 78 ? 17.795 -2.487 -39.195 1.00 9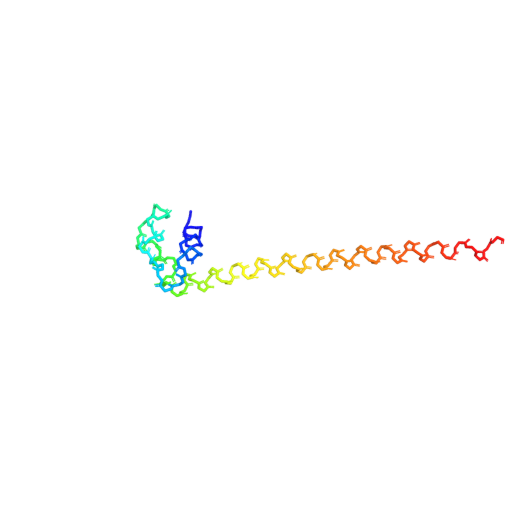1.31 78 LEU A N 1
ATOM 597 C CA . LEU A 1 78 ? 18.035 -1.371 -40.116 1.00 91.31 78 LEU A CA 1
ATOM 598 C C . LEU A 1 78 ? 19.483 -1.360 -40.614 1.00 91.31 78 LEU A C 1
ATOM 600 O O . LEU A 1 78 ? 19.701 -1.341 -41.825 1.00 91.31 78 LEU A O 1
ATOM 604 N N . LYS A 1 79 ? 20.469 -1.459 -39.713 1.00 88.62 79 LYS A N 1
ATOM 605 C CA . LYS A 1 79 ? 21.889 -1.566 -40.092 1.00 88.62 79 LYS A CA 1
ATOM 606 C C . LYS A 1 79 ? 22.102 -2.722 -41.071 1.00 88.62 79 LYS A C 1
ATOM 608 O O . LYS A 1 79 ? 22.711 -2.530 -42.119 1.00 88.62 79 LYS A O 1
ATOM 613 N N . SER A 1 80 ? 21.553 -3.902 -40.780 1.00 82.88 80 SER A N 1
ATOM 614 C CA . SER A 1 80 ? 21.727 -5.092 -41.623 1.00 82.88 80 SER A CA 1
ATOM 615 C C . SER A 1 80 ? 21.161 -4.952 -43.046 1.00 82.88 80 SER A C 1
ATOM 617 O O . SER A 1 80 ? 21.646 -5.621 -43.961 1.00 82.88 80 SER A O 1
ATOM 619 N N . ASN A 1 81 ? 20.167 -4.077 -43.243 1.00 76.31 81 ASN A N 1
ATOM 620 C CA . ASN A 1 81 ? 19.591 -3.777 -44.554 1.00 76.31 81 ASN A CA 1
ATOM 621 C C . ASN A 1 81 ? 20.424 -2.744 -45.329 1.00 76.31 81 ASN A C 1
ATOM 623 O O . ASN A 1 81 ? 20.640 -2.926 -46.522 1.00 76.31 81 ASN A O 1
ATOM 627 N N . PHE A 1 82 ? 20.960 -1.716 -44.663 1.00 66.06 82 PHE A N 1
ATOM 628 C CA . PHE A 1 82 ? 21.787 -0.693 -45.319 1.00 66.06 82 PHE A CA 1
ATOM 629 C C . PHE A 1 82 ? 23.180 -1.203 -45.733 1.00 66.06 82 PHE A C 1
ATOM 631 O O . PHE A 1 82 ? 23.682 -0.805 -46.778 1.00 66.06 82 PHE A O 1
ATOM 638 N N . TYR A 1 83 ? 23.794 -2.130 -44.987 1.00 57.78 83 TYR A N 1
ATOM 639 C CA . TYR A 1 83 ? 25.117 -2.682 -45.341 1.00 57.78 83 TYR A CA 1
ATOM 640 C C . TYR A 1 83 ? 25.083 -3.793 -46.407 1.00 57.78 83 TYR A C 1
ATOM 642 O O . TYR A 1 83 ? 26.136 -4.320 -46.769 1.00 57.78 83 TYR A O 1
ATOM 650 N N . ARG A 1 84 ? 23.901 -4.172 -46.916 1.00 56.41 84 ARG A N 1
ATOM 651 C CA . ARG A 1 84 ? 23.770 -5.176 -47.987 1.00 56.41 84 ARG A CA 1
ATOM 652 C C . ARG A 1 84 ? 23.716 -4.581 -49.401 1.00 56.41 84 ARG A C 1
ATOM 654 O O . ARG A 1 84 ? 23.909 -5.336 -50.348 1.00 56.41 84 ARG A O 1
ATOM 661 N N . GLU A 1 85 ? 23.502 -3.272 -49.551 1.00 53.72 85 GLU A N 1
ATOM 662 C CA . GLU A 1 85 ? 23.359 -2.613 -50.865 1.00 53.72 85 GLU A CA 1
ATOM 663 C C . GLU A 1 85 ? 24.658 -2.007 -51.440 1.00 53.72 85 GLU A C 1
ATOM 665 O O . GLU A 1 85 ? 24.656 -1.575 -52.586 1.00 53.72 85 GLU A O 1
ATOM 670 N N . GLU A 1 86 ? 25.792 -2.024 -50.726 1.00 51.84 86 GLU A N 1
ATOM 671 C CA . GLU A 1 86 ? 27.072 -1.479 -51.242 1.00 51.84 86 GLU A CA 1
ATOM 672 C C . GLU A 1 86 ? 27.977 -2.499 -51.979 1.00 51.84 86 GLU A C 1
ATOM 674 O O . GLU A 1 86 ? 29.086 -2.150 -52.380 1.00 51.84 86 GLU A O 1
ATOM 679 N N . TYR A 1 87 ? 27.535 -3.746 -52.196 1.00 47.75 87 TYR A N 1
ATOM 680 C CA . TYR A 1 87 ? 28.351 -4.801 -52.837 1.00 47.75 87 TYR A CA 1
ATOM 681 C C . TYR A 1 87 ? 27.649 -5.576 -53.973 1.00 47.75 87 TYR A C 1
ATOM 683 O O . TYR A 1 87 ? 27.909 -6.770 -54.151 1.00 47.75 87 TYR A O 1
ATOM 691 N N . LEU A 1 88 ? 26.790 -4.923 -54.763 1.00 42.41 88 LEU A N 1
ATOM 692 C CA . LEU A 1 88 ? 26.297 -5.466 -56.040 1.00 42.41 88 LEU A CA 1
ATOM 693 C C . LEU A 1 88 ? 26.474 -4.474 -57.190 1.00 42.41 88 LEU A C 1
ATOM 695 O O . LEU A 1 88 ? 26.114 -3.292 -57.010 1.00 42.41 88 LEU A O 1
#

Nearest PDB structures (foldseek):
  2id6-assembly1_A-2  TM=9.681E-01  e=7.126E-04  Thermotoga maritima
  1zkg-assembly1_A  TM=8.953E-01  e=1.162E-03  Thermotoga maritima MSB8
  3f1b-assembly1_A-2  TM=9.701E-01  e=2.141E-03  Rhodococcus jostii RHA1
  5fgl-assembly2_C  TM=9.154E-01  e=2.420E-03  Pseudomonas putida S16
  5fhp-assembly3_E  TM=9.191E-01  e=3.492E-03  Pseudomonas putida S16

Solvent-accessible surface area (backbone atoms only — not comparable to full-atom values): 4909 Å² total; per-residue (Å²): 91,63,67,62,22,39,50,51,39,35,70,77,50,34,77,85,69,38,49,67,62,58,22,15,61,67,34,76,49,54,54,64,57,54,38,71,77,39,67,41,74,66,50,44,51,51,51,50,52,52,53,52,49,54,49,55,51,48,58,52,50,53,55,52,54,51,52,52,50,56,50,51,53,51,51,52,53,51,52,61,57,64,72,62,68,82,80,120

Foldseek 3Di:
DLLVLLCVQCVVQNLPGRDLCSSCVSVVHDSVVVCVVQVDSVSSVVVSVCVVVVVVVVVVVVVVVVVVVVVVVVVVVVVVVVVVPPPD

Sequence (88 aa):
MIIDAALRTFGANGYKKASISDIAVAGGISKAMVFHYFGTKKALYLYLINLCGGTMMKEVNENFDNMIEEFNECLDMLKSNFYREEYL

Mean predicted aligned error: 7.27 Å

InterPro domains:
  IPR001647 DNA-binding HTH domain, TetR-type [PF00440] (2-47)
  IPR001647 DNA-binding HTH domain, TetR-type [PR00455] (2-15)
  IPR001647 DNA-binding HTH domain, TetR-type [PR00455] (23-46)
  IPR001647 DNA-binding HTH domain, TetR-type [PS50977] (1-56)
  IPR009057 Homedomain-like superfamily [SSF46689] (2-65)
  IPR023772 DNA-binding HTH domain, TetR-type, conserved site [PS01081] (14-44)
  IPR050109 HTH-type, TetR-like transcriptional regulator [PTHR30328] (2-62)